Protein AF-A0AAX1ZY20-F1 (afdb_monomer_lite)

Organism: NCBI:txid33934

InterPro domains:
  IPR025938 RRXRR domain [PF14239] (1-89)

Structure (mmCIF, N/CA/C/O backbone):
data_AF-A0AAX1ZY20-F1
#
_entry.id   AF-A0AAX1ZY20-F1
#
loop_
_atom_site.group_PDB
_atom_site.id
_atom_site.type_symbol
_atom_site.label_atom_id
_atom_site.label_alt_id
_atom_site.label_comp_id
_atom_site.label_asym_id
_atom_site.label_entity_id
_atom_site.label_seq_id
_atom_site.pdbx_PDB_ins_code
_atom_site.Cartn_x
_atom_site.Cartn_y
_atom_site.Cartn_z
_atom_site.occupancy
_atom_site.B_iso_or_equiv
_atom_site.auth_seq_id
_atom_site.auth_comp_id
_atom_site.auth_asym_id
_atom_site.auth_atom_id
_atom_site.pdbx_PDB_model_num
ATOM 1 N N . LYS A 1 1 ? -11.455 13.460 3.330 1.00 75.50 1 LYS A N 1
ATOM 2 C CA . LYS A 1 1 ? -10.924 12.175 3.854 1.00 75.50 1 LYS A CA 1
ATOM 3 C C . LYS A 1 1 ? -9.427 12.163 3.595 1.00 75.50 1 LYS A C 1
ATOM 5 O O . LYS A 1 1 ? -9.059 12.357 2.445 1.00 75.50 1 LYS A O 1
ATOM 10 N N . ARG A 1 2 ? -8.597 12.012 4.630 1.00 80.00 2 ARG A N 1
ATOM 11 C CA . ARG A 1 2 ? -7.134 12.000 4.498 1.00 80.00 2 ARG A CA 1
ATOM 12 C C . ARG A 1 2 ? -6.654 10.549 4.346 1.00 80.00 2 ARG A C 1
ATOM 14 O O . ARG A 1 2 ? -7.046 9.732 5.179 1.00 80.00 2 ARG A O 1
ATOM 21 N N . PRO A 1 3 ? -5.911 10.194 3.284 1.00 80.88 3 PRO A N 1
ATOM 22 C CA . PRO A 1 3 ? -5.325 8.863 3.164 1.00 80.88 3 PRO A CA 1
ATOM 23 C C . PRO A 1 3 ? -4.306 8.631 4.281 1.00 80.88 3 PRO A C 1
ATOM 25 O O . PRO A 1 3 ? -3.503 9.515 4.566 1.00 80.88 3 PRO A O 1
ATOM 28 N N . LEU A 1 4 ? -4.344 7.448 4.889 1.00 83.31 4 LEU A N 1
ATOM 29 C CA . LEU A 1 4 ? -3.282 6.970 5.773 1.00 83.31 4 LEU A CA 1
ATOM 30 C C . LEU A 1 4 ? -2.246 6.192 4.957 1.00 83.31 4 LEU A C 1
ATOM 32 O O . LEU A 1 4 ? -2.497 5.817 3.808 1.00 83.31 4 LEU A O 1
ATOM 36 N N . ALA A 1 5 ? -1.097 5.919 5.572 1.00 80.00 5 ALA A N 1
ATOM 37 C CA . ALA A 1 5 ? -0.104 5.009 5.019 1.00 80.00 5 ALA A CA 1
ATOM 38 C C . ALA A 1 5 ? -0.733 3.639 4.664 1.00 80.00 5 ALA A C 1
ATOM 40 O O . ALA A 1 5 ? -1.615 3.165 5.392 1.00 80.00 5 ALA A O 1
ATOM 41 N N . PRO A 1 6 ? -0.288 2.966 3.581 1.00 84.00 6 PRO A N 1
ATOM 42 C CA . PRO A 1 6 ? -0.668 1.586 3.318 1.00 84.00 6 PRO A CA 1
ATOM 43 C C . PRO A 1 6 ? -0.321 0.702 4.515 1.00 84.00 6 PRO A C 1
ATOM 45 O O . PRO A 1 6 ? 0.708 0.898 5.170 1.00 84.00 6 PRO A O 1
ATOM 48 N N . CYS A 1 7 ? -1.175 -0.283 4.770 1.00 85.94 7 CYS A N 1
ATOM 49 C CA . CYS A 1 7 ? -0.973 -1.274 5.815 1.00 85.94 7 CYS A CA 1
ATOM 50 C C . CYS A 1 7 ? -0.965 -2.679 5.216 1.00 85.94 7 CYS A C 1
ATOM 52 O O . CYS A 1 7 ? -1.575 -2.930 4.174 1.00 85.94 7 CYS A O 1
ATOM 54 N N . HIS A 1 8 ? -0.299 -3.602 5.907 1.00 87.69 8 HIS A N 1
ATOM 55 C CA . HIS A 1 8 ? -0.310 -5.009 5.536 1.00 87.69 8 HIS A CA 1
ATOM 56 C C . HIS A 1 8 ? -1.737 -5.575 5.597 1.00 87.69 8 HIS A C 1
ATOM 58 O O . HIS A 1 8 ? -2.524 -5.228 6.484 1.00 87.69 8 HIS A O 1
ATOM 64 N N . GLU A 1 9 ? -2.071 -6.511 4.709 1.00 92.56 9 GLU A N 1
ATOM 65 C CA . GLU A 1 9 ? -3.429 -7.059 4.616 1.00 92.56 9 GLU A CA 1
ATOM 66 C C . GLU A 1 9 ? -3.929 -7.665 5.937 1.00 92.56 9 GLU A C 1
ATOM 68 O O . GLU A 1 9 ? -5.119 -7.619 6.250 1.00 92.56 9 GLU A O 1
ATOM 73 N N . ALA A 1 10 ? -3.017 -8.222 6.741 1.00 94.75 10 ALA A N 1
ATOM 74 C CA . ALA A 1 10 ? -3.330 -8.755 8.065 1.00 94.75 10 ALA A CA 1
ATOM 75 C C . ALA A 1 10 ? -3.902 -7.679 9.008 1.00 94.75 10 ALA A C 1
ATOM 77 O O . ALA A 1 10 ? -4.861 -7.947 9.735 1.00 94.75 10 ALA A O 1
ATOM 78 N N . VAL A 1 11 ? -3.367 -6.453 8.955 1.00 94.12 11 VAL A N 1
ATOM 79 C CA . VAL A 1 11 ? -3.859 -5.304 9.730 1.00 94.12 11 VAL A CA 1
ATOM 80 C C . VAL A 1 11 ? -5.246 -4.903 9.237 1.00 94.12 11 VAL A C 1
ATOM 82 O O . VAL A 1 11 ? -6.169 -4.778 10.045 1.00 94.12 11 VAL A O 1
ATOM 85 N N . ALA A 1 12 ? -5.437 -4.802 7.918 1.00 95.31 12 ALA A N 1
ATOM 86 C CA . ALA A 1 12 ? -6.739 -4.500 7.328 1.00 95.31 12 ALA A CA 1
ATOM 87 C C . ALA A 1 12 ? -7.809 -5.533 7.731 1.00 95.31 12 ALA A C 1
ATOM 89 O O . ALA A 1 12 ? -8.889 -5.159 8.195 1.00 95.31 12 ALA A O 1
ATOM 90 N N . ARG A 1 13 ? -7.494 -6.835 7.646 1.00 97.38 13 ARG A N 1
ATOM 91 C CA . ARG A 1 13 ? -8.381 -7.926 8.093 1.00 97.38 13 ARG A CA 1
ATOM 92 C C . ARG A 1 13 ? -8.717 -7.820 9.580 1.00 97.38 13 ARG A C 1
ATOM 94 O O . ARG A 1 13 ? -9.883 -7.965 9.943 1.00 97.38 13 ARG A O 1
ATOM 101 N N . LYS A 1 14 ? -7.731 -7.534 10.439 1.00 98.06 14 LYS A N 1
ATOM 102 C CA . LYS A 1 14 ? -7.942 -7.347 11.885 1.00 98.06 14 LYS A CA 1
ATOM 103 C C . LYS A 1 14 ? -8.896 -6.184 12.164 1.00 98.06 14 LYS A C 1
ATOM 105 O O . LYS A 1 14 ? -9.841 -6.354 12.929 1.00 98.06 14 LYS A O 1
ATOM 110 N N . LEU A 1 15 ? -8.694 -5.034 11.520 1.00 96.81 15 LEU A N 1
ATOM 111 C CA . LEU A 1 15 ? -9.541 -3.847 11.687 1.00 96.81 15 LEU A CA 1
ATOM 112 C C . LEU A 1 15 ? -10.981 -4.080 11.216 1.00 96.81 15 LEU A C 1
ATOM 114 O O . LEU A 1 15 ? -11.921 -3.671 11.901 1.00 96.81 15 LEU A O 1
ATOM 118 N N . LEU A 1 16 ? -11.154 -4.760 10.079 1.00 97.81 16 LEU A N 1
ATOM 119 C CA . LEU A 1 16 ? -12.468 -5.149 9.564 1.00 97.81 16 LEU A CA 1
ATOM 120 C C . LEU A 1 16 ? -13.164 -6.139 10.509 1.00 97.81 16 LEU A C 1
ATOM 122 O O . LEU A 1 16 ? -14.312 -5.910 10.881 1.00 97.81 16 LEU A O 1
ATOM 126 N N . LYS A 1 17 ? -12.463 -7.189 10.965 1.00 98.06 17 LYS A N 1
ATOM 127 C CA . LYS A 1 17 ? -13.001 -8.189 11.908 1.00 98.06 17 LYS A CA 1
ATOM 128 C C . LYS A 1 17 ? -13.402 -7.568 13.249 1.00 98.06 17 LYS A C 1
ATOM 130 O O . LYS A 1 17 ? -14.395 -7.975 13.835 1.00 98.06 17 LYS A O 1
ATOM 135 N N . GLN A 1 18 ? -12.652 -6.571 13.720 1.00 97.88 18 GLN A N 1
ATOM 136 C CA . GLN A 1 18 ? -12.970 -5.811 14.935 1.00 97.88 18 GLN A CA 1
ATOM 137 C C . GLN A 1 18 ? -14.061 -4.747 14.723 1.00 97.88 18 GLN A C 1
ATOM 139 O O . GLN A 1 18 ? -14.405 -4.035 15.661 1.00 97.88 18 GLN A O 1
ATOM 144 N N . GLY A 1 19 ? -14.571 -4.574 13.500 1.00 97.31 19 GLY A N 1
ATOM 145 C CA . GLY A 1 19 ? -15.580 -3.565 13.183 1.00 97.31 19 GLY A CA 1
ATOM 146 C C . GLY A 1 19 ? -15.085 -2.117 13.275 1.00 97.31 19 GLY A C 1
ATOM 147 O O . GLY A 1 19 ? -15.912 -1.205 13.232 1.00 97.31 19 GLY A O 1
ATOM 148 N N . LYS A 1 20 ? -13.766 -1.890 13.376 1.00 96.44 20 LYS A N 1
ATOM 149 C CA . LYS A 1 20 ? -13.129 -0.561 13.479 1.00 96.44 20 LYS A CA 1
ATOM 150 C C . LYS A 1 20 ? -12.973 0.140 12.129 1.00 96.44 20 LYS A C 1
ATOM 152 O O . LYS A 1 20 ? -12.806 1.357 12.082 1.00 96.44 20 LYS A O 1
ATOM 157 N N . ALA A 1 21 ? -13.045 -0.619 11.038 1.00 97.00 21 ALA A N 1
ATOM 158 C CA . ALA A 1 21 ? -12.984 -0.118 9.671 1.00 97.00 21 ALA A CA 1
ATOM 159 C C . ALA A 1 21 ? -14.185 -0.591 8.838 1.00 97.00 21 ALA A C 1
ATOM 161 O O . ALA A 1 21 ? -14.921 -1.494 9.239 1.00 97.00 21 ALA A O 1
ATOM 162 N N . ALA A 1 22 ? -14.371 0.019 7.670 1.00 97.12 22 ALA A N 1
ATOM 163 C CA . ALA A 1 22 ? -15.325 -0.393 6.644 1.00 97.12 22 ALA A CA 1
ATOM 164 C C . ALA A 1 22 ? -14.641 -0.451 5.270 1.00 97.12 22 ALA A C 1
ATOM 166 O O . ALA A 1 22 ? -13.636 0.225 5.044 1.00 97.12 22 ALA A O 1
ATOM 167 N N . ILE A 1 23 ? -15.187 -1.240 4.342 1.00 97.06 23 ILE A N 1
ATOM 168 C CA . ILE A 1 23 ? -14.723 -1.253 2.949 1.00 97.06 23 ILE A CA 1
ATOM 169 C C . ILE A 1 23 ? -15.150 0.064 2.296 1.00 97.06 23 ILE A C 1
ATOM 171 O O . ILE A 1 23 ? -16.336 0.379 2.249 1.00 97.06 23 ILE A O 1
ATOM 175 N N . TYR A 1 24 ? -14.183 0.827 1.789 1.00 95.88 24 TYR A N 1
ATOM 176 C CA . TYR A 1 24 ? -14.427 2.071 1.063 1.00 95.88 24 TYR A CA 1
ATOM 177 C C . TYR A 1 24 ? -14.521 1.839 -0.448 1.00 95.88 24 TYR A C 1
ATOM 179 O O . TYR A 1 24 ? -15.414 2.371 -1.101 1.00 95.88 24 TYR A O 1
ATOM 187 N N . ARG A 1 25 ? -13.620 1.022 -1.006 1.00 95.00 25 ARG A N 1
ATOM 188 C CA . ARG A 1 25 ? -13.601 0.670 -2.432 1.00 95.00 25 ARG A CA 1
ATOM 189 C C . ARG A 1 25 ? -13.123 -0.768 -2.604 1.00 95.00 25 ARG A C 1
ATOM 191 O O . ARG A 1 25 ? -12.244 -1.211 -1.871 1.00 95.00 25 ARG A O 1
ATOM 198 N N . ARG A 1 26 ? -13.694 -1.500 -3.566 1.00 94.06 26 ARG A N 1
ATOM 199 C CA . ARG A 1 26 ? -13.297 -2.891 -3.861 1.00 94.06 26 ARG A CA 1
ATOM 200 C C . ARG A 1 26 ? -12.055 -2.978 -4.750 1.00 94.06 26 ARG A C 1
ATOM 202 O O . ARG A 1 26 ? -11.282 -3.909 -4.580 1.00 94.06 26 ARG A O 1
ATOM 209 N N . PHE A 1 27 ? -11.853 -2.012 -5.651 1.00 91.56 27 PHE A N 1
ATOM 210 C CA . PHE A 1 27 ? -10.643 -1.917 -6.469 1.00 91.56 27 PHE A CA 1
ATOM 211 C C . PHE A 1 27 ? -10.224 -0.451 -6.737 1.00 91.56 27 PHE A C 1
ATOM 213 O O . PHE A 1 27 ? -11.059 0.330 -7.217 1.00 91.56 27 PHE A O 1
ATOM 220 N N . PRO A 1 28 ? -8.963 -0.076 -6.434 1.00 87.88 28 PRO A N 1
ATOM 221 C CA . PRO A 1 28 ? -8.051 -0.835 -5.568 1.00 87.88 28 PRO A CA 1
ATOM 222 C C . PRO A 1 28 ? -8.693 -1.053 -4.185 1.00 87.88 28 PRO A C 1
ATOM 224 O O . PRO A 1 28 ? -9.454 -0.202 -3.709 1.00 87.88 28 PRO A O 1
ATOM 227 N N . PHE A 1 29 ? -8.468 -2.222 -3.575 1.00 92.62 29 PHE A N 1
ATOM 228 C CA . PHE A 1 29 ? -9.108 -2.565 -2.302 1.00 92.62 29 PHE A CA 1
ATOM 229 C C . PHE A 1 29 ? -8.672 -1.574 -1.224 1.00 92.62 29 PHE A C 1
ATOM 231 O O . PHE A 1 29 ? -7.494 -1.465 -0.903 1.00 92.62 29 PHE A O 1
ATOM 238 N N . THR A 1 30 ? -9.629 -0.822 -0.688 1.00 95.12 30 THR A N 1
ATOM 239 C CA . THR A 1 30 ? -9.363 0.281 0.236 1.00 95.12 30 THR A CA 1
ATOM 240 C C . THR A 1 30 ? -10.333 0.204 1.403 1.00 95.12 30 THR A C 1
ATOM 242 O O . THR A 1 30 ? -11.545 0.104 1.194 1.00 95.12 30 THR A O 1
ATOM 245 N N . ILE A 1 31 ? -9.815 0.294 2.627 1.00 96.12 31 ILE A N 1
ATOM 246 C CA . ILE A 1 31 ? -10.615 0.400 3.852 1.00 96.12 31 ILE A CA 1
ATOM 247 C C . ILE A 1 31 ? -10.576 1.825 4.403 1.00 96.12 31 ILE A C 1
ATOM 249 O O . ILE A 1 31 ? -9.661 2.591 4.115 1.00 96.12 31 ILE A O 1
ATOM 253 N N . ILE A 1 32 ? -11.570 2.179 5.210 1.00 95.44 32 ILE A N 1
ATOM 254 C CA . ILE A 1 32 ? -11.620 3.444 5.942 1.00 95.44 32 ILE A CA 1
ATOM 255 C C . ILE A 1 32 ? -11.881 3.185 7.423 1.00 95.44 32 ILE A C 1
ATOM 257 O O . ILE A 1 32 ? -12.739 2.370 7.765 1.00 95.44 32 ILE A O 1
ATOM 261 N N . LEU A 1 33 ? -11.145 3.868 8.302 1.00 94.31 33 LEU A N 1
ATOM 262 C CA . LEU A 1 33 ? -11.377 3.823 9.746 1.00 94.31 33 LEU A CA 1
ATOM 263 C C . LEU A 1 33 ? -12.671 4.563 10.104 1.00 94.31 33 LEU A C 1
ATOM 265 O O . LEU A 1 33 ? -12.993 5.591 9.510 1.00 94.31 33 LEU A O 1
ATOM 269 N N . LYS A 1 34 ? -13.420 4.043 11.081 1.00 93.81 34 LYS A N 1
ATOM 270 C CA . LYS A 1 34 ? -14.671 4.666 11.551 1.00 93.81 34 LYS A CA 1
ATOM 271 C C . LYS A 1 34 ? -14.450 5.839 12.507 1.00 93.81 34 LYS A C 1
ATOM 273 O O . LYS A 1 34 ? -15.341 6.664 12.661 1.00 93.81 34 LYS A O 1
ATOM 278 N N . LYS A 1 35 ? -13.283 5.896 13.148 1.00 90.06 35 LYS A N 1
ATOM 279 C CA . LYS A 1 35 ? -12.859 6.994 14.019 1.00 90.06 35 LYS A CA 1
ATOM 280 C C . LYS A 1 35 ? -11.737 7.761 13.321 1.00 90.06 35 LYS A C 1
ATOM 282 O O . LYS A 1 35 ? -10.907 7.144 12.652 1.00 90.06 35 LYS A O 1
ATOM 287 N N . SER A 1 36 ? -11.708 9.080 13.489 1.00 82.88 36 SER A N 1
ATOM 288 C CA . SER A 1 36 ? -10.513 9.871 13.207 1.00 82.88 36 SER A CA 1
ATOM 289 C C . SER A 1 36 ? -9.408 9.496 14.193 1.00 82.88 36 SER A C 1
ATOM 291 O O . SER A 1 36 ? -9.667 9.311 15.383 1.00 82.88 36 SER A O 1
ATOM 293 N N . VAL A 1 37 ? -8.194 9.368 13.681 1.00 73.31 37 VAL A N 1
ATOM 294 C CA . VAL A 1 37 ? -6.977 9.170 14.468 1.00 73.31 37 VAL A CA 1
ATOM 295 C C . VAL A 1 37 ? -6.119 10.395 14.200 1.00 73.31 37 VAL A C 1
ATOM 297 O O . VAL A 1 37 ? -6.031 10.811 13.038 1.00 73.31 37 VAL A O 1
ATOM 300 N N . ASP A 1 38 ? -5.590 11.003 15.256 1.00 71.00 38 ASP A N 1
ATOM 301 C CA . ASP A 1 38 ? -4.677 12.133 15.108 1.00 71.00 38 ASP A CA 1
ATOM 302 C C . ASP A 1 38 ? -3.314 11.618 14.633 1.00 71.00 38 ASP A C 1
ATOM 304 O O . ASP A 1 38 ? -2.910 10.510 14.981 1.00 71.00 38 ASP A O 1
ATOM 308 N N . GLU A 1 39 ? -2.610 12.3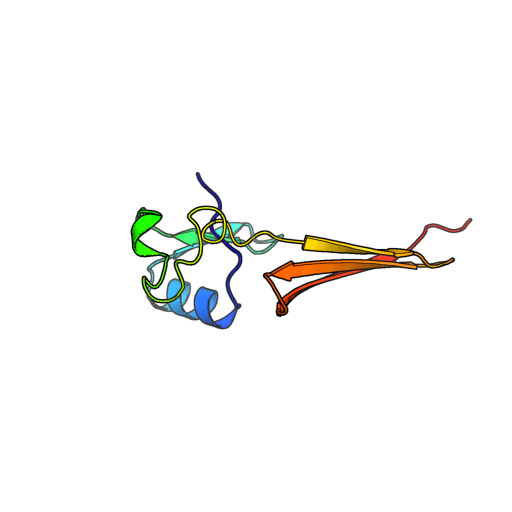71 13.793 1.00 61.88 39 GLU A N 1
ATOM 309 C CA . GLU A 1 39 ? -1.350 11.885 13.208 1.00 61.88 39 GLU A CA 1
ATOM 310 C C . GLU A 1 39 ? -0.237 11.735 14.240 1.00 61.88 39 GLU A C 1
ATOM 312 O O . GLU A 1 39 ? 0.629 10.877 14.079 1.00 61.88 39 GLU A O 1
ATOM 317 N N . SER A 1 40 ? -0.309 12.507 15.321 1.00 62.03 40 SER A N 1
ATOM 318 C CA . SER A 1 40 ? 0.563 12.379 16.487 1.00 62.03 40 SER A CA 1
ATOM 319 C C . SER A 1 40 ? 0.399 11.046 17.224 1.00 62.03 40 SER A C 1
ATOM 321 O O . SER A 1 40 ? 1.326 10.623 17.899 1.00 62.03 40 SER A O 1
ATOM 323 N N . GLU A 1 41 ? -0.737 10.351 17.077 1.00 58.50 41 GLU A N 1
ATOM 324 C CA . GLU A 1 41 ? -0.987 9.042 17.705 1.00 58.50 41 GLU A CA 1
ATOM 325 C C . GLU A 1 41 ? -0.466 7.857 16.860 1.00 58.50 41 GLU A C 1
ATOM 327 O O . GLU A 1 41 ? -0.583 6.706 17.281 1.00 58.50 41 GLU A O 1
ATOM 332 N N . ILE A 1 42 ? 0.036 8.101 15.640 1.00 57.84 42 ILE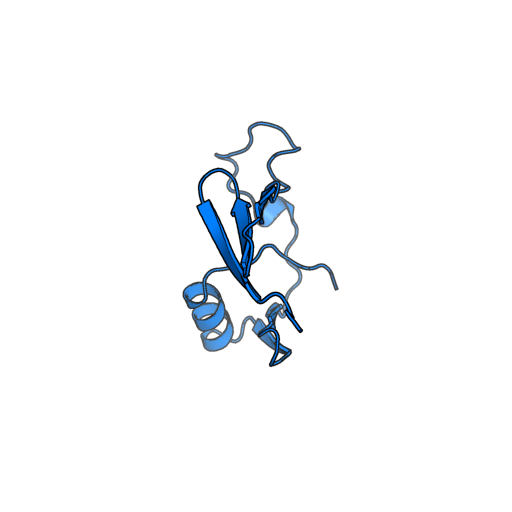 A N 1
ATOM 333 C CA . ILE A 1 42 ? 0.432 7.052 14.673 1.00 57.84 42 ILE A CA 1
ATOM 334 C C . ILE A 1 42 ? 1.942 6.767 14.713 1.00 57.84 42 ILE A C 1
ATOM 336 O O . ILE A 1 42 ? 2.378 5.709 14.258 1.00 57.84 42 ILE A O 1
ATOM 340 N N . VAL A 1 43 ? 2.731 7.687 15.256 1.00 50.28 43 VAL A N 1
ATOM 341 C CA . VAL A 1 43 ? 4.186 7.568 15.376 1.00 50.28 43 VAL A CA 1
ATOM 342 C C . VAL A 1 43 ? 4.569 6.973 16.720 1.00 50.28 43 VAL A C 1
ATOM 344 O O . VAL A 1 43 ? 4.241 7.536 17.760 1.00 50.28 43 VAL A O 1
ATOM 347 N N . ASP A 1 44 ? 5.296 5.855 16.693 1.00 45.62 44 ASP A N 1
ATOM 348 C CA . ASP A 1 44 ? 6.072 5.430 17.854 1.00 45.62 44 ASP A CA 1
ATOM 349 C C . ASP A 1 44 ? 7.129 6.511 18.123 1.00 45.62 44 ASP A C 1
ATOM 351 O O . ASP A 1 44 ? 7.984 6.798 17.283 1.00 45.62 44 ASP A O 1
ATOM 355 N N . GLU A 1 45 ? 7.072 7.117 19.309 1.00 47.38 45 GLU A N 1
ATOM 356 C CA . GLU A 1 45 ? 7.975 8.188 19.762 1.00 47.38 45 GLU A CA 1
ATOM 357 C C . GLU A 1 45 ? 9.464 7.775 19.733 1.00 47.38 45 GLU A C 1
ATOM 359 O O . GLU A 1 45 ? 10.350 8.624 19.818 1.00 47.38 45 GLU A O 1
ATOM 364 N N . SER A 1 46 ? 9.758 6.476 19.579 1.00 48.16 46 SER A N 1
ATOM 365 C CA . SER A 1 46 ? 11.110 5.922 19.459 1.00 48.16 46 SER A CA 1
ATOM 366 C C . SER A 1 46 ? 11.744 6.032 18.065 1.00 48.16 46 SER A C 1
ATOM 368 O O . SER A 1 46 ? 12.928 5.733 17.938 1.00 48.16 46 SER A O 1
ATOM 370 N N . GLU A 1 47 ? 11.002 6.440 17.030 1.00 46.94 47 GLU A N 1
ATOM 371 C CA . GLU A 1 47 ? 11.516 6.643 15.659 1.00 46.94 47 GLU A CA 1
ATOM 372 C C . GLU A 1 47 ? 11.497 8.124 15.234 1.00 46.94 47 GLU A C 1
ATOM 374 O O . GLU A 1 47 ? 11.484 8.443 14.048 1.00 46.94 47 GLU A O 1
ATOM 379 N N . ILE A 1 48 ? 11.494 9.064 16.186 1.00 42.56 48 ILE A N 1
ATOM 380 C CA . ILE A 1 48 ? 11.610 10.492 15.866 1.00 42.56 48 ILE A CA 1
ATOM 381 C C . ILE A 1 48 ? 13.088 10.827 15.641 1.00 42.56 48 ILE A C 1
ATOM 383 O O . ILE A 1 48 ? 13.799 11.273 16.542 1.00 42.56 48 ILE A O 1
ATOM 387 N N . VAL A 1 49 ? 13.547 10.626 14.408 1.00 41.69 49 VAL A N 1
ATOM 388 C CA . VAL A 1 49 ? 14.708 11.325 13.857 1.00 41.69 49 VAL A CA 1
ATOM 389 C C . VAL A 1 49 ? 14.154 12.264 12.791 1.00 41.69 49 VAL A C 1
ATOM 391 O O . VAL A 1 49 ? 13.912 11.870 11.663 1.00 41.69 49 VAL A O 1
ATOM 394 N N . ASP A 1 50 ? 13.913 13.517 13.179 1.00 41.34 50 ASP A N 1
ATOM 395 C CA . ASP A 1 50 ? 13.408 14.597 12.317 1.00 41.34 50 ASP A CA 1
ATOM 396 C C . ASP A 1 50 ? 11.903 14.519 11.950 1.00 41.34 50 ASP A C 1
ATOM 398 O O . ASP A 1 50 ? 11.368 13.500 11.515 1.00 41.34 50 ASP A O 1
ATOM 402 N N . GLU A 1 51 ? 11.186 15.645 12.084 1.00 44.34 51 GLU A N 1
ATOM 403 C CA . GLU A 1 51 ? 9.743 15.781 11.775 1.00 44.34 51 GLU A CA 1
ATOM 404 C C . GLU A 1 51 ? 9.407 15.426 10.307 1.00 44.34 51 GLU A C 1
ATOM 406 O O . GLU A 1 51 ? 8.243 15.232 9.937 1.00 44.34 51 GLU A O 1
ATOM 411 N N . SER A 1 52 ? 10.436 15.315 9.462 1.00 43.59 52 SER A N 1
ATOM 412 C CA . SER A 1 52 ? 10.358 14.907 8.064 1.00 43.59 52 SER A CA 1
ATOM 413 C C . SER A 1 52 ? 10.206 13.389 7.855 1.00 43.59 52 SER A C 1
ATOM 415 O O . SER A 1 52 ? 9.633 12.996 6.835 1.00 43.59 52 SER A O 1
ATOM 417 N N . GLU A 1 53 ? 10.610 12.534 8.809 1.00 42.88 53 GLU A N 1
ATOM 418 C CA . GLU A 1 53 ? 10.512 11.064 8.695 1.00 42.88 53 GLU A CA 1
ATOM 419 C C . GLU A 1 53 ? 9.121 10.508 9.036 1.00 42.88 53 GLU A C 1
ATOM 421 O O . GLU A 1 53 ? 8.721 9.474 8.495 1.00 42.88 53 GLU A O 1
ATOM 426 N N . ILE A 1 54 ? 8.321 11.236 9.828 1.00 46.81 54 ILE A N 1
ATOM 427 C CA . ILE A 1 54 ? 6.915 10.891 10.130 1.00 46.81 54 ILE A CA 1
ATOM 428 C C . ILE A 1 54 ? 6.081 10.833 8.840 1.00 46.81 54 ILE A C 1
ATOM 430 O O . ILE A 1 54 ? 5.202 9.982 8.661 1.00 46.81 54 ILE A O 1
ATOM 434 N N . LYS A 1 55 ? 6.421 11.684 7.865 1.00 50.75 55 LYS A N 1
ATOM 435 C CA . LYS A 1 55 ? 6.089 11.428 6.464 1.00 50.75 55 LYS A CA 1
ATOM 436 C C . LYS A 1 55 ? 7.063 10.385 5.951 1.00 50.75 55 LYS A C 1
ATOM 438 O O . LYS A 1 55 ? 8.012 10.728 5.254 1.00 50.75 55 LYS A O 1
ATOM 443 N N . ALA A 1 56 ? 6.783 9.120 6.254 1.00 56.72 56 ALA A N 1
ATOM 444 C CA . ALA A 1 56 ? 7.454 7.975 5.659 1.00 56.72 56 ALA A CA 1
ATOM 445 C C . ALA A 1 56 ? 7.644 8.242 4.157 1.00 56.72 56 ALA A C 1
ATOM 447 O O . ALA A 1 56 ? 6.684 8.189 3.381 1.00 56.72 56 ALA A O 1
ATOM 448 N N . THR A 1 57 ? 8.850 8.665 3.767 1.00 71.69 57 THR A N 1
ATOM 449 C CA . THR A 1 57 ? 9.056 9.249 2.444 1.00 71.69 57 THR A CA 1
ATOM 450 C C . THR A 1 57 ? 9.060 8.094 1.470 1.00 71.69 57 THR A C 1
ATOM 452 O O . THR A 1 57 ? 10.024 7.331 1.382 1.00 71.69 57 THR A O 1
ATOM 455 N N . TYR A 1 58 ? 7.939 7.918 0.777 1.00 85.19 58 TYR A N 1
ATOM 456 C CA . TYR A 1 58 ? 7.828 6.869 -0.215 1.00 85.19 58 TYR A CA 1
ATOM 457 C C . TYR A 1 58 ? 8.759 7.184 -1.376 1.00 85.19 58 TYR A C 1
ATOM 459 O O . TYR A 1 58 ? 8.664 8.245 -1.993 1.00 85.19 58 TYR A O 1
ATOM 467 N N . ARG A 1 59 ? 9.651 6.247 -1.693 1.00 90.44 59 ARG A N 1
ATOM 468 C CA . ARG A 1 59 ? 10.528 6.355 -2.856 1.00 90.44 59 ARG A CA 1
ATOM 469 C C . ARG A 1 59 ? 9.979 5.488 -3.974 1.00 90.44 59 ARG A C 1
ATOM 471 O O . ARG A 1 59 ? 9.839 4.281 -3.798 1.00 90.4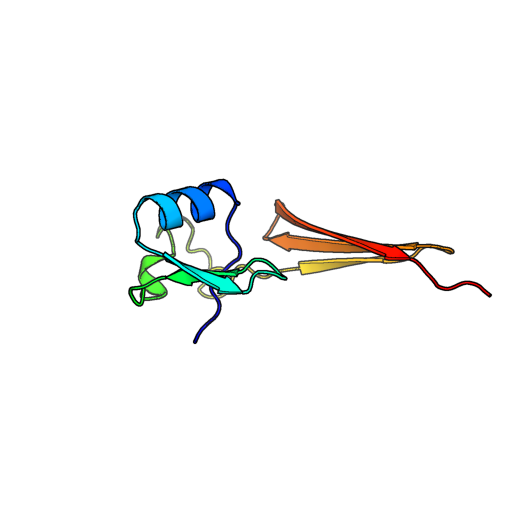4 59 ARG A O 1
ATOM 478 N N . LEU A 1 60 ? 9.715 6.093 -5.127 1.00 93.00 60 LEU A N 1
ATOM 479 C CA . LEU A 1 60 ? 9.447 5.355 -6.354 1.00 93.00 60 LEU A CA 1
ATOM 480 C C . LEU A 1 60 ? 10.780 4.994 -7.018 1.00 93.00 60 LEU A C 1
ATOM 482 O O . LEU A 1 60 ? 11.587 5.875 -7.310 1.00 93.00 60 LEU A O 1
ATOM 486 N N . LYS A 1 61 ? 11.006 3.704 -7.258 1.00 95.00 61 LYS A N 1
ATOM 487 C CA . LYS A 1 61 ? 12.048 3.212 -8.163 1.00 95.00 61 LYS A CA 1
ATOM 488 C C . LYS A 1 61 ? 11.399 2.757 -9.464 1.00 95.00 61 LYS A C 1
ATOM 490 O O . LYS A 1 61 ? 10.350 2.113 -9.437 1.00 95.00 61 LYS A O 1
ATOM 495 N N . ILE A 1 62 ? 12.041 3.100 -10.574 1.00 97.50 62 ILE A N 1
ATOM 496 C CA . ILE A 1 62 ? 11.623 2.750 -11.929 1.00 97.50 62 ILE A CA 1
ATOM 497 C C . ILE A 1 62 ? 12.803 2.043 -12.584 1.00 97.50 62 ILE A C 1
ATOM 499 O O . ILE A 1 62 ? 13.900 2.598 -12.622 1.00 97.50 62 ILE A O 1
ATOM 503 N N . ASP A 1 63 ? 12.566 0.832 -13.070 1.00 96.62 63 ASP A N 1
ATOM 504 C CA . ASP A 1 63 ? 13.542 0.035 -13.805 1.00 96.62 63 ASP A CA 1
ATOM 505 C C . ASP A 1 63 ? 13.012 -0.213 -15.217 1.00 96.62 63 ASP A C 1
ATOM 507 O O . ASP A 1 63 ? 11.966 -0.838 -15.391 1.00 96.62 63 ASP A O 1
ATOM 511 N N . TYR A 1 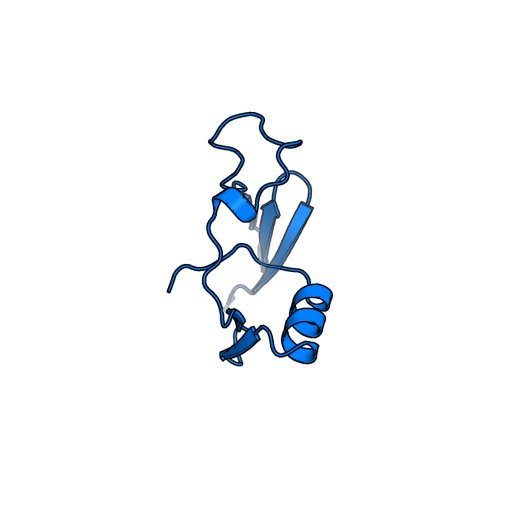64 ? 13.679 0.346 -16.225 1.00 95.56 64 TYR A N 1
ATOM 512 C CA . TYR A 1 64 ? 13.200 0.313 -17.604 1.00 95.56 64 TYR A CA 1
ATOM 513 C C . TYR A 1 64 ? 13.795 -0.881 -18.359 1.00 95.56 64 TYR A C 1
ATOM 515 O O . TYR A 1 64 ? 14.998 -1.131 -18.324 1.00 95.56 64 TYR A O 1
ATOM 523 N N . GLY A 1 65 ? 12.953 -1.593 -19.103 1.00 94.12 65 GLY A N 1
ATOM 524 C CA . GLY A 1 65 ? 13.352 -2.661 -20.018 1.00 94.12 65 GLY A CA 1
ATOM 525 C C . GLY A 1 65 ? 12.762 -2.458 -21.413 1.00 94.12 65 GLY A C 1
ATOM 526 O O . GLY A 1 65 ? 11.956 -1.563 -21.642 1.00 94.12 65 GLY A O 1
ATOM 527 N N . SER A 1 66 ? 13.143 -3.302 -22.376 1.00 92.56 66 SER A N 1
ATOM 528 C CA . SER A 1 66 ? 12.649 -3.187 -23.760 1.00 92.56 66 SER A CA 1
ATOM 529 C C . SER A 1 66 ? 11.158 -3.518 -23.903 1.00 92.56 66 SER A C 1
ATOM 531 O O . SER A 1 66 ? 10.463 -2.890 -24.695 1.00 92.56 66 SER A O 1
ATOM 533 N N . ARG A 1 67 ? 10.656 -4.481 -23.118 1.00 94.62 67 ARG A N 1
ATOM 534 C CA . ARG A 1 67 ? 9.255 -4.952 -23.155 1.00 94.62 67 ARG A CA 1
ATOM 535 C C . ARG A 1 67 ? 8.456 -4.653 -21.889 1.00 94.62 67 ARG A C 1
ATOM 537 O O . ARG A 1 67 ? 7.233 -4.680 -21.925 1.00 94.62 67 ARG A O 1
ATOM 544 N N . HIS A 1 68 ? 9.135 -4.403 -20.775 1.00 96.62 68 HIS A N 1
ATOM 545 C CA . HIS A 1 68 ? 8.503 -4.228 -19.473 1.00 96.62 68 HIS A CA 1
ATOM 546 C C . HIS A 1 68 ? 9.234 -3.142 -18.687 1.00 96.62 68 HIS A C 1
ATOM 548 O O . HIS A 1 68 ? 10.462 -3.075 -18.747 1.00 96.62 68 HIS A O 1
ATOM 554 N N . THR A 1 69 ? 8.492 -2.351 -17.915 1.00 97.50 69 THR A N 1
ATOM 555 C CA . THR A 1 69 ? 9.037 -1.431 -16.909 1.00 97.50 69 THR A CA 1
ATOM 556 C C . THR A 1 69 ? 8.635 -1.913 -15.520 1.00 97.50 69 THR A C 1
ATOM 558 O O . THR A 1 69 ? 7.447 -2.047 -15.219 1.00 97.50 69 THR A O 1
ATOM 561 N N . GLY A 1 70 ? 9.622 -2.175 -14.668 1.00 97.62 70 GLY A N 1
ATOM 562 C CA . GLY A 1 70 ? 9.424 -2.487 -13.258 1.00 97.62 70 GLY A CA 1
ATOM 563 C C . GLY A 1 70 ? 9.198 -1.218 -12.440 1.00 97.62 70 GLY A C 1
ATOM 564 O O . GLY A 1 70 ? 9.894 -0.215 -12.606 1.00 97.62 70 GLY A O 1
ATOM 565 N N . LEU A 1 71 ? 8.229 -1.260 -11.532 1.00 97.56 71 LEU A N 1
ATOM 566 C CA . LEU A 1 71 ? 7.900 -0.171 -10.620 1.00 97.56 71 LEU A CA 1
ATOM 567 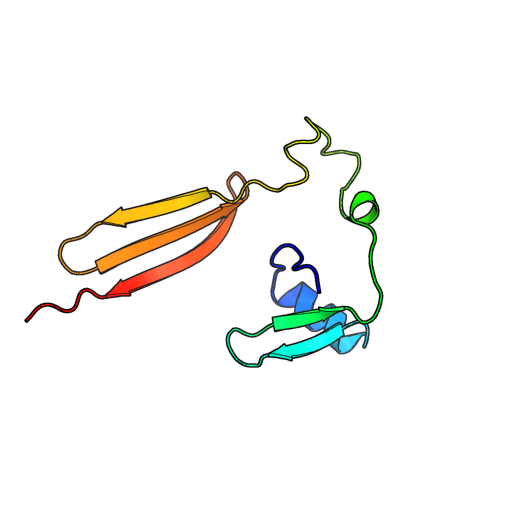C C . LEU A 1 71 ? 7.923 -0.696 -9.183 1.00 97.56 71 LEU A C 1
ATOM 569 O O . LEU A 1 71 ? 7.316 -1.723 -8.882 1.00 97.56 71 LEU A O 1
ATOM 573 N N . ALA A 1 72 ? 8.586 0.029 -8.283 1.00 95.88 72 ALA A N 1
ATOM 574 C CA . ALA A 1 72 ? 8.620 -0.305 -6.862 1.00 95.88 72 ALA A CA 1
ATOM 575 C C . ALA A 1 72 ? 8.387 0.935 -5.999 1.00 95.88 72 ALA A C 1
ATOM 577 O O . ALA A 1 72 ? 9.047 1.957 -6.186 1.00 95.88 72 ALA A O 1
ATOM 578 N N . ILE A 1 73 ? 7.487 0.833 -5.022 1.00 92.62 73 ILE A N 1
ATOM 579 C CA . ILE A 1 73 ? 7.293 1.859 -3.994 1.00 92.62 73 ILE A CA 1
ATOM 580 C C . ILE A 1 73 ? 7.942 1.356 -2.710 1.00 92.62 73 ILE A C 1
ATOM 582 O O . ILE A 1 73 ? 7.561 0.306 -2.191 1.00 92.62 73 ILE A O 1
ATOM 586 N N . LEU A 1 74 ? 8.911 2.110 -2.197 1.00 89.69 74 LEU A N 1
ATOM 587 C CA . LEU A 1 74 ? 9.655 1.775 -0.989 1.00 89.69 74 LEU A CA 1
ATOM 588 C C . LEU A 1 74 ? 9.317 2.716 0.158 1.00 89.69 74 LEU A C 1
ATOM 590 O O . LEU A 1 74 ? 9.069 3.899 -0.066 1.00 89.69 74 LEU A O 1
ATOM 594 N N . ARG A 1 75 ? 9.400 2.194 1.379 1.00 86.75 75 ARG A N 1
ATOM 595 C CA . ARG A 1 75 ? 9.417 2.942 2.635 1.00 86.75 75 ARG A CA 1
ATOM 596 C C . ARG A 1 75 ? 10.730 2.613 3.346 1.00 86.75 75 ARG A C 1
ATOM 598 O O . ARG A 1 75 ? 10.896 1.514 3.863 1.00 86.75 75 ARG A O 1
ATOM 605 N N . GLY A 1 76 ? 11.703 3.522 3.299 1.00 84.12 76 GLY A N 1
ATOM 606 C CA . GLY A 1 76 ? 13.065 3.214 3.746 1.00 84.12 76 GLY A CA 1
ATOM 607 C C . GLY A 1 76 ? 13.672 2.058 2.936 1.00 84.12 76 GLY A C 1
ATOM 608 O O . GLY A 1 76 ? 13.876 2.186 1.726 1.00 84.12 76 GLY A O 1
ATOM 609 N N . GLN A 1 77 ? 13.950 0.935 3.602 1.00 84.12 77 GLN A N 1
ATOM 610 C CA . GLN A 1 77 ? 14.438 -0.305 2.978 1.00 84.12 77 GLN A CA 1
ATOM 611 C C . GLN A 1 77 ? 13.321 -1.321 2.671 1.00 84.12 77 GLN A C 1
ATOM 613 O O . GLN A 1 77 ? 13.572 -2.312 1.987 1.00 84.12 77 GLN A O 1
ATOM 618 N N . GLU A 1 78 ? 12.091 -1.078 3.131 1.00 85.38 78 GLU A N 1
ATOM 619 C CA . GLU A 1 78 ? 10.935 -1.945 2.890 1.00 85.38 78 GLU A CA 1
ATOM 620 C C . GLU A 1 78 ? 10.327 -1.680 1.506 1.00 85.38 78 GLU A C 1
ATOM 622 O O . GLU A 1 78 ? 10.177 -0.530 1.087 1.00 85.38 78 GLU A O 1
ATOM 627 N N . VAL A 1 79 ? 9.922 -2.739 0.802 1.00 89.94 79 VAL A N 1
ATOM 628 C CA . VAL A 1 79 ? 9.146 -2.642 -0.440 1.00 89.94 79 VAL A CA 1
ATOM 629 C C . VAL A 1 79 ? 7.659 -2.786 -0.119 1.00 89.94 79 VAL A C 1
ATOM 631 O O . VAL A 1 79 ? 7.204 -3.856 0.272 1.00 89.94 79 VAL A O 1
ATOM 634 N N . VAL A 1 80 ? 6.895 -1.710 -0.313 1.00 89.00 80 VAL A N 1
ATOM 635 C CA . VAL A 1 80 ? 5.461 -1.637 0.025 1.00 89.00 80 VAL A CA 1
ATOM 636 C C . VAL A 1 80 ? 4.579 -2.043 -1.156 1.00 89.00 80 VAL A C 1
ATOM 638 O O . VAL A 1 80 ? 3.462 -2.526 -0.975 1.00 89.00 80 VAL A O 1
ATOM 641 N N . TRP A 1 81 ? 5.066 -1.844 -2.381 1.00 90.56 81 TRP A N 1
ATOM 642 C CA . TRP A 1 81 ? 4.374 -2.263 -3.594 1.00 90.56 81 TRP A CA 1
ATOM 643 C C . TRP A 1 81 ? 5.365 -2.559 -4.715 1.00 90.56 81 TRP A C 1
ATOM 645 O O . TRP A 1 81 ? 6.380 -1.872 -4.854 1.00 90.56 81 TRP A O 1
ATOM 655 N N . LEU A 1 82 ? 5.025 -3.558 -5.526 1.00 94.44 82 LEU A N 1
ATOM 656 C CA . LEU A 1 82 ? 5.706 -3.915 -6.762 1.00 94.44 82 LEU A CA 1
ATOM 657 C C . LEU A 1 82 ? 4.676 -4.030 -7.875 1.00 94.44 82 LEU A C 1
ATOM 659 O O . LEU A 1 82 ? 3.589 -4.576 -7.676 1.00 94.44 82 LEU A O 1
ATOM 663 N N . GLY A 1 83 ? 5.049 -3.562 -9.055 1.00 94.75 83 GLY A N 1
ATOM 664 C CA . GLY A 1 83 ? 4.266 -3.764 -10.256 1.00 94.75 83 GLY A CA 1
ATOM 665 C C . GLY A 1 83 ? 5.134 -3.782 -11.495 1.00 94.75 83 GLY A C 1
ATOM 666 O O . GLY A 1 83 ? 6.274 -3.319 -11.498 1.00 94.75 83 GLY A O 1
ATOM 667 N N . GLN A 1 84 ? 4.557 -4.325 -12.554 1.00 96.69 84 GLN A N 1
ATOM 668 C CA . GLN A 1 84 ? 5.140 -4.351 -13.880 1.0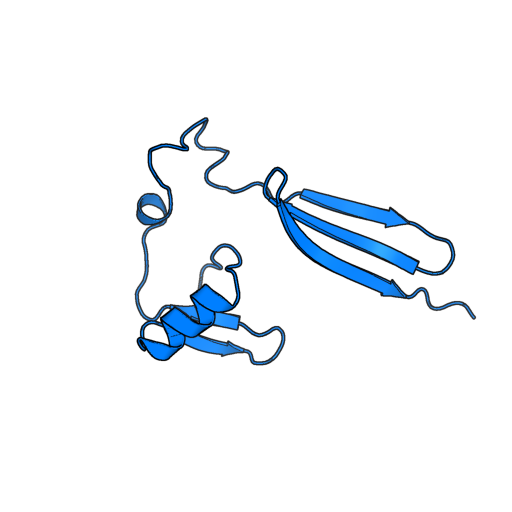0 96.69 84 GLN A CA 1
ATOM 669 C C . GLN A 1 84 ? 4.186 -3.634 -14.828 1.00 96.69 84 GLN A C 1
ATOM 671 O O . GLN A 1 84 ? 2.973 -3.842 -14.779 1.00 96.69 84 GLN A O 1
ATOM 676 N N . LEU A 1 85 ? 4.746 -2.775 -15.669 1.00 95.56 85 LEU A N 1
ATOM 677 C CA . LEU A 1 85 ? 4.057 -2.158 -16.786 1.00 95.56 85 LEU A CA 1
ATOM 678 C C . LEU A 1 85 ? 4.497 -2.872 -18.065 1.00 95.56 85 LEU A C 1
ATOM 680 O O . LEU A 1 85 ? 5.668 -2.797 -18.439 1.00 95.56 85 LEU A O 1
ATOM 684 N N . ASP A 1 86 ? 3.563 -3.552 -18.725 1.00 96.12 86 ASP A N 1
ATOM 685 C CA . ASP A 1 86 ? 3.812 -4.197 -20.012 1.00 96.12 86 ASP A CA 1
ATOM 686 C C . ASP A 1 86 ? 3.776 -3.154 -21.131 1.00 96.12 86 ASP A C 1
ATOM 688 O O . ASP A 1 86 ? 2.814 -2.392 -21.269 1.00 96.12 86 ASP A O 1
ATOM 692 N N . HIS A 1 87 ? 4.843 -3.092 -21.926 1.00 94.88 87 HIS A N 1
ATOM 693 C CA . HIS A 1 87 ? 4.913 -2.173 -23.051 1.00 94.88 87 HIS A CA 1
ATOM 694 C C . HIS A 1 87 ? 4.037 -2.720 -24.165 1.00 94.88 87 HIS A C 1
ATOM 696 O O . HIS A 1 87 ? 4.155 -3.880 -24.562 1.00 94.88 87 HIS A O 1
ATOM 702 N N . ARG A 1 88 ? 3.174 -1.869 -24.713 1.00 91.31 88 ARG A N 1
ATOM 703 C CA . ARG A 1 88 ? 2.520 -2.193 -25.971 1.00 91.31 88 ARG A CA 1
ATOM 704 C C . ARG A 1 88 ? 3.555 -2.030 -27.079 1.00 91.31 88 ARG A C 1
ATOM 706 O O . ARG A 1 88 ? 3.813 -0.910 -27.500 1.00 91.31 88 ARG A O 1
ATOM 713 N N . THR A 1 89 ? 4.151 -3.136 -27.499 1.00 83.00 89 THR A N 1
ATOM 714 C CA . THR A 1 89 ? 4.877 -3.221 -28.766 1.00 83.00 89 THR A CA 1
ATOM 715 C C . THR A 1 89 ? 3.907 -3.647 -29.858 1.00 83.00 89 THR A C 1
ATOM 717 O O . THR A 1 89 ? 3.171 -4.621 -29.693 1.00 83.00 89 THR A O 1
ATOM 720 N N . ASP A 1 90 ? 3.876 -2.855 -30.915 1.00 70.69 90 ASP A N 1
ATOM 721 C CA . ASP A 1 90 ? 3.294 -3.139 -32.223 1.00 70.69 90 ASP A CA 1
ATOM 722 C C . ASP A 1 90 ? 3.949 -4.347 -32.917 1.00 70.69 90 ASP A C 1
ATOM 724 O O . ASP A 1 90 ? 5.135 -4.646 -32.635 1.00 70.69 90 ASP A O 1
#

Radius of gyration: 16.74 Å; chains: 1; bounding box: 30×24×52 Å

pLDDT: mean 82.72, std 18.08, range [41.34, 98.06]

Sequence (90 aa):
KRPLAPCHEAVARKLLKQGKAAIYRRFPFTIILKKSVDESEIVDESEIVDESEIKATYRLKIDYGSRHTGLAILRGQEVVWLGQLDHRTD

Foldseek 3Di:
DDDDDDDDVVVVVVCVVVVQWDFPDVVVTDIDGPDDDDLVNVDDPVPPPDPVCSPQPWDWDWADDPFKIWIFTDRVPRTPDIDIDGDDDD

Secondary structure (DSSP, 8-state):
-PPPPP--HHHHHHHHHTTSEEEEETTTTEEEESS---GGGTS-GGG-S-TTTSS--EEEEEEE-SSEEEEEEEETTEEEEEEEEE----